Protein AF-A0A8K0CAN5-F1 (afdb_monomer_lite)

Structure (mmCIF, N/CA/C/O backbone):
data_AF-A0A8K0CAN5-F1
#
_entry.id   AF-A0A8K0CAN5-F1
#
loop_
_atom_site.group_PDB
_atom_site.id
_atom_site.type_symbol
_atom_site.label_atom_id
_atom_site.label_alt_id
_atom_site.label_comp_id
_atom_site.label_asym_id
_atom_site.label_entity_id
_atom_site.label_seq_id
_atom_site.pdbx_PDB_ins_code
_atom_site.Cartn_x
_atom_site.Cartn_y
_atom_site.Cartn_z
_atom_site.occupancy
_atom_site.B_iso_or_equiv
_atom_site.auth_seq_id
_atom_site.auth_comp_id
_atom_site.auth_asym_id
_atom_site.auth_atom_id
_atom_site.pdbx_PDB_model_num
ATOM 1 N N . MET A 1 1 ? -25.322 25.263 0.573 1.00 40.50 1 MET A N 1
ATOM 2 C CA . MET A 1 1 ? -24.710 23.941 0.839 1.00 40.50 1 MET A CA 1
ATOM 3 C C . MET A 1 1 ? -23.638 24.117 1.904 1.00 40.50 1 MET A C 1
ATOM 5 O O . MET A 1 1 ? -22.682 24.835 1.655 1.00 40.50 1 MET A O 1
ATOM 9 N N . MET A 1 2 ? -23.822 23.550 3.098 1.00 35.56 2 MET A N 1
ATOM 10 C CA . MET A 1 2 ? -22.879 23.709 4.213 1.00 35.56 2 MET A CA 1
ATOM 11 C C . MET A 1 2 ? -21.693 22.750 4.060 1.00 35.56 2 MET A C 1
ATOM 13 O O . MET A 1 2 ? -21.878 21.532 4.000 1.00 35.56 2 MET A O 1
ATOM 17 N N . ALA A 1 3 ? -20.480 23.301 3.992 1.00 48.94 3 ALA A N 1
ATOM 18 C CA . ALA A 1 3 ? -19.240 22.537 3.991 1.00 48.94 3 ALA A CA 1
ATOM 19 C C . ALA A 1 3 ? -19.044 21.870 5.362 1.00 48.94 3 ALA A C 1
ATOM 21 O O . ALA A 1 3 ? -18.924 22.539 6.388 1.00 48.94 3 ALA A O 1
ATOM 22 N N . LYS A 1 4 ? -19.011 20.534 5.386 1.00 47.81 4 LYS A N 1
ATOM 23 C CA . LYS A 1 4 ? -18.653 19.755 6.575 1.00 47.81 4 LYS A CA 1
ATOM 24 C C . LYS A 1 4 ? -17.150 19.907 6.803 1.00 47.81 4 LYS A C 1
ATOM 26 O O . LYS A 1 4 ? -16.363 19.180 6.200 1.00 47.81 4 LYS A O 1
ATOM 31 N N . PHE A 1 5 ? -16.756 20.863 7.643 1.00 45.88 5 PHE A N 1
ATOM 32 C CA . PHE A 1 5 ? -15.377 20.984 8.107 1.00 45.88 5 PHE A CA 1
ATOM 33 C C . PHE A 1 5 ? -14.967 19.684 8.788 1.00 45.88 5 PHE A C 1
ATOM 35 O O . PHE A 1 5 ? -15.511 19.274 9.815 1.00 45.88 5 PHE A O 1
ATOM 42 N N . VAL A 1 6 ? -14.037 18.989 8.147 1.00 49.72 6 VAL A N 1
ATOM 43 C CA . VAL A 1 6 ? -13.572 17.701 8.609 1.00 49.72 6 VAL A CA 1
ATOM 44 C C . VAL A 1 6 ? -12.701 17.917 9.839 1.00 49.72 6 VAL A C 1
ATOM 46 O O . VAL A 1 6 ? -11.648 18.546 9.768 1.00 49.72 6 VAL A O 1
ATOM 49 N N . LYS A 1 7 ? -13.121 17.338 10.964 1.00 49.94 7 LYS A N 1
ATOM 50 C CA . LYS A 1 7 ? -12.334 17.175 12.194 1.00 49.94 7 LYS A CA 1
ATOM 51 C C . LYS A 1 7 ? -11.204 16.147 11.948 1.00 49.94 7 LYS A C 1
ATOM 53 O O . LYS A 1 7 ? -11.202 15.044 12.487 1.00 49.94 7 LYS A O 1
ATOM 58 N N . GLN A 1 8 ? -10.316 16.445 10.993 1.00 52.91 8 GLN A N 1
ATOM 59 C CA . GLN A 1 8 ? -9.498 15.452 10.276 1.00 52.91 8 GLN A CA 1
ATOM 60 C C . GLN A 1 8 ? -8.123 15.186 10.912 1.00 52.91 8 GLN A C 1
ATOM 62 O O . GLN A 1 8 ? -7.474 14.209 10.550 1.00 52.91 8 GLN A O 1
ATOM 67 N N . ILE A 1 9 ? -7.666 16.019 11.853 1.00 51.28 9 ILE A N 1
ATOM 68 C CA . ILE A 1 9 ? -6.273 15.973 12.344 1.00 51.28 9 ILE A CA 1
ATOM 69 C C . ILE A 1 9 ? -6.123 15.123 13.621 1.00 51.28 9 ILE A C 1
ATOM 71 O O . ILE A 1 9 ? -5.070 14.526 13.845 1.00 51.28 9 ILE A O 1
ATOM 75 N N . GLU A 1 10 ? -7.174 14.990 14.434 1.00 58.72 10 GLU A N 1
ATOM 76 C CA . GLU A 1 10 ? -7.113 14.242 15.705 1.00 58.72 10 GLU A CA 1
ATOM 77 C C . GLU A 1 10 ? -7.362 12.737 15.533 1.00 58.72 10 GLU A C 1
ATOM 79 O O . GLU A 1 10 ? -6.766 11.912 16.228 1.00 58.72 10 GLU A O 1
ATOM 84 N N . THR A 1 11 ? -8.191 12.360 14.558 1.00 69.06 11 THR A N 1
ATOM 85 C CA . THR A 1 11 ? -8.599 10.966 14.330 1.00 69.06 11 THR A CA 1
ATOM 86 C C . THR A 1 11 ? -7.452 10.025 13.926 1.00 69.06 11 THR A C 1
ATOM 88 O O . THR A 1 11 ? -7.421 8.907 14.440 1.00 69.06 11 THR A O 1
ATOM 91 N N . PRO A 1 12 ? -6.456 10.410 13.096 1.00 76.38 12 PRO A N 1
ATOM 92 C CA . PRO A 1 12 ? -5.375 9.499 12.719 1.00 76.38 12 PRO A CA 1
ATOM 93 C C . PRO A 1 12 ? -4.445 9.166 13.888 1.00 76.38 12 PRO A C 1
ATOM 95 O O . PRO A 1 12 ? -4.033 8.017 14.030 1.00 76.38 12 PRO A O 1
ATOM 98 N N . LYS A 1 13 ? -4.139 10.150 14.747 1.00 81.19 13 LYS A N 1
ATOM 99 C CA . LYS A 1 13 ? -3.270 9.956 15.918 1.00 81.19 13 LYS A CA 1
ATOM 100 C C . LYS A 1 13 ? -3.902 8.997 16.924 1.00 81.19 13 LYS A C 1
ATOM 102 O O . LYS A 1 13 ? -3.221 8.102 17.410 1.00 81.19 13 LYS A O 1
ATOM 107 N N . GLN A 1 14 ? -5.208 9.131 17.164 1.00 81.56 14 GLN A N 1
ATOM 108 C CA . GLN A 1 14 ? -5.958 8.233 18.047 1.00 81.56 14 GLN A CA 1
ATOM 109 C C . GLN A 1 14 ? -6.012 6.798 17.510 1.00 81.56 14 GLN A C 1
ATOM 111 O O . GLN A 1 14 ? -5.852 5.854 18.277 1.00 81.56 14 GLN A O 1
ATOM 116 N N . ILE A 1 15 ? -6.179 6.614 16.194 1.00 82.38 15 ILE A N 1
ATOM 117 C CA . ILE A 1 15 ? -6.131 5.278 15.577 1.00 82.38 15 ILE A CA 1
ATOM 118 C C . ILE A 1 15 ? -4.754 4.639 15.782 1.00 82.38 15 ILE A C 1
ATOM 120 O O . ILE A 1 15 ? -4.677 3.464 16.134 1.00 82.38 15 ILE A O 1
ATOM 124 N N . VAL A 1 16 ? -3.675 5.399 15.567 1.00 82.69 16 VAL A N 1
ATOM 125 C CA . VAL A 1 16 ? -2.306 4.887 15.707 1.00 82.69 16 VAL A CA 1
ATOM 126 C C . VAL A 1 16 ? -1.970 4.582 17.165 1.00 82.69 16 VAL A C 1
ATOM 128 O O . VAL A 1 16 ? -1.467 3.496 17.421 1.00 82.69 16 VAL A O 1
ATOM 131 N N . SER A 1 17 ? -2.287 5.462 18.124 1.00 83.69 17 SER A N 1
ATOM 132 C CA . SER A 1 17 ? -2.007 5.182 19.545 1.00 83.69 17 SER A CA 1
ATOM 133 C C . SER A 1 17 ? -2.778 3.953 20.026 1.00 83.69 17 SER A C 1
ATOM 135 O O . SER A 1 17 ? -2.167 3.057 20.593 1.00 83.69 17 SER A O 1
ATOM 137 N N . ARG A 1 18 ? -4.064 3.803 19.673 1.00 80.62 18 ARG A N 1
ATOM 138 C CA . ARG A 1 18 ? -4.834 2.596 20.026 1.00 80.62 18 ARG A CA 1
ATOM 139 C C . ARG A 1 18 ? -4.299 1.322 19.383 1.00 80.62 18 ARG A C 1
ATOM 141 O O . ARG A 1 18 ? -4.330 0.277 20.025 1.00 80.62 18 ARG A O 1
ATOM 148 N N . TYR A 1 19 ? -3.823 1.406 18.142 1.00 81.44 19 TYR A N 1
ATOM 149 C CA . TYR A 1 19 ? -3.191 0.286 17.443 1.00 81.44 19 TYR A CA 1
ATOM 150 C C . TYR A 1 19 ? -1.848 -0.112 18.076 1.00 81.44 19 TYR A C 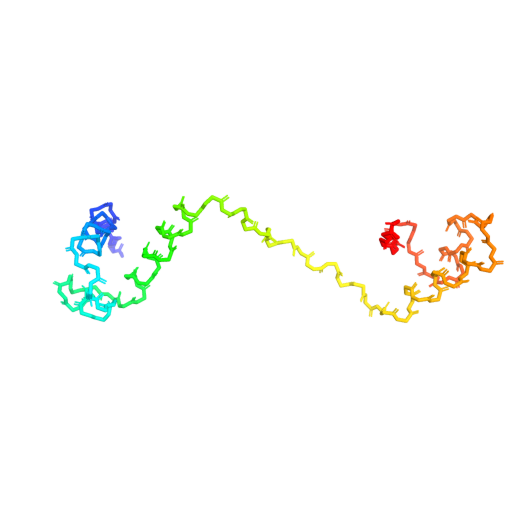1
ATOM 152 O O . TYR A 1 19 ? -1.537 -1.296 18.135 1.00 81.44 19 TYR A O 1
ATOM 160 N N . LEU A 1 20 ? -1.066 0.857 18.564 1.00 79.56 20 LEU A N 1
ATOM 161 C CA . LEU A 1 20 ? 0.214 0.603 19.235 1.00 79.56 20 LEU A CA 1
ATOM 162 C C . LEU A 1 20 ? 0.035 0.115 20.680 1.00 79.56 20 LEU A C 1
ATOM 164 O O . LEU A 1 20 ? 0.736 -0.798 21.097 1.00 79.56 20 LEU A O 1
ATOM 168 N N . GLU A 1 21 ? -0.919 0.682 21.423 1.00 82.06 21 GLU A N 1
ATOM 169 C CA . GLU A 1 21 ? -1.272 0.267 22.790 1.00 82.06 21 GLU A CA 1
ATOM 170 C C . GLU A 1 21 ? -1.860 -1.150 22.831 1.00 82.06 21 GLU A C 1
ATOM 172 O O . GLU A 1 21 ? -1.735 -1.839 23.836 1.00 82.06 21 GLU A O 1
ATOM 177 N N . ASN A 1 22 ? -2.515 -1.586 21.749 1.00 76.88 22 ASN A N 1
ATOM 178 C CA . ASN A 1 22 ? -3.234 -2.855 21.692 1.00 76.88 22 ASN A CA 1
ATOM 179 C C . ASN A 1 22 ? -2.875 -3.631 20.418 1.00 76.88 22 ASN A C 1
ATOM 181 O O . ASN A 1 22 ? -3.694 -3.778 19.508 1.00 76.88 22 ASN A O 1
ATOM 185 N N . SER A 1 23 ? -1.645 -4.147 20.379 1.00 68.44 23 SER A N 1
ATOM 186 C CA . SER A 1 23 ? -1.105 -4.958 19.274 1.00 68.44 23 SER A CA 1
ATOM 187 C C . SER A 1 23 ? -1.997 -6.154 18.884 1.00 68.44 23 SER A C 1
ATOM 189 O O . SER A 1 23 ? -2.023 -6.562 17.723 1.00 68.44 23 SER A O 1
ATOM 191 N N . GLU A 1 24 ? -2.772 -6.693 19.830 1.00 77.94 24 GLU A N 1
ATOM 192 C CA . GLU A 1 24 ? -3.635 -7.863 19.618 1.00 77.94 24 GLU A CA 1
ATOM 193 C C . GLU A 1 24 ? -5.013 -7.530 19.023 1.00 77.94 24 GLU A C 1
ATOM 195 O O . GLU A 1 24 ? -5.728 -8.422 18.560 1.00 77.94 24 GLU A O 1
ATOM 200 N N . LEU A 1 25 ? -5.415 -6.253 19.004 1.00 80.19 25 LEU A N 1
ATOM 201 C CA . LEU A 1 25 ? -6.731 -5.878 18.495 1.00 80.19 25 LEU A CA 1
ATOM 202 C C . LEU A 1 25 ? -6.762 -5.865 16.967 1.00 80.19 25 LEU A C 1
ATOM 204 O O . LEU A 1 25 ? -5.984 -5.202 16.278 1.00 80.19 25 LEU A O 1
ATOM 208 N N . SER A 1 26 ? -7.773 -6.534 16.418 1.00 83.25 26 SER A N 1
ATOM 209 C CA . SER A 1 26 ? -8.054 -6.478 14.989 1.00 83.25 26 SER A CA 1
ATOM 210 C C . SER A 1 26 ? -8.504 -5.072 14.566 1.00 83.25 26 SER A C 1
ATOM 212 O O . SER A 1 26 ? -9.171 -4.339 15.302 1.00 83.25 26 SER A O 1
ATOM 214 N N . GLN A 1 27 ? -8.247 -4.713 13.305 1.00 85.25 27 GLN A N 1
ATOM 215 C CA . GLN A 1 27 ? -8.697 -3.437 12.720 1.00 85.25 27 GLN A CA 1
ATOM 216 C C . GLN A 1 27 ? -10.218 -3.230 12.834 1.00 85.25 27 GLN A C 1
ATOM 218 O O . GLN A 1 27 ? -10.696 -2.098 12.871 1.00 85.25 27 GLN A O 1
ATOM 223 N N . VAL A 1 28 ? -10.982 -4.326 12.884 1.00 86.94 28 VAL A N 1
ATOM 224 C CA . VAL A 1 28 ? -12.440 -4.312 13.059 1.00 86.94 28 VAL A CA 1
ATOM 225 C C . VAL A 1 28 ? -12.815 -3.850 14.461 1.00 86.94 28 VAL A C 1
ATOM 227 O O . VAL A 1 28 ? -13.712 -3.024 14.608 1.00 86.94 28 VAL A O 1
ATOM 230 N N . GLN A 1 29 ? -12.125 -4.354 15.484 1.00 85.69 29 GLN A N 1
ATOM 231 C CA . GLN A 1 29 ? -12.351 -3.949 16.870 1.00 85.69 29 GLN A CA 1
ATOM 232 C C . GLN A 1 29 ? -11.963 -2.483 17.078 1.00 85.69 29 GLN A C 1
ATOM 234 O O . GLN A 1 29 ? -12.743 -1.732 17.652 1.00 85.69 29 GLN A O 1
ATOM 239 N N . ILE A 1 30 ? -10.838 -2.040 16.508 1.00 84.69 30 ILE A N 1
ATOM 240 C CA . ILE A 1 30 ? -10.409 -0.631 16.557 1.00 84.69 30 ILE A CA 1
ATOM 241 C C . ILE A 1 30 ? -11.439 0.287 15.879 1.00 84.69 30 ILE A C 1
ATOM 243 O O . ILE A 1 30 ? -11.787 1.339 16.412 1.00 84.69 30 ILE A O 1
ATOM 247 N N . ALA A 1 31 ? -11.986 -0.126 14.731 1.00 85.94 31 ALA A N 1
ATOM 248 C CA . ALA A 1 31 ? -13.041 0.616 14.042 1.00 85.94 31 ALA A CA 1
ATOM 249 C C . ALA A 1 31 ? -14.323 0.736 14.882 1.00 85.94 31 ALA A C 1
ATOM 251 O O . ALA A 1 31 ? -14.910 1.817 14.944 1.00 85.94 31 ALA A O 1
ATOM 252 N N . LYS A 1 32 ? -14.727 -0.342 15.571 1.00 86.31 32 LYS A N 1
ATOM 253 C CA . LYS A 1 32 ? -15.877 -0.331 16.491 1.00 86.31 32 LYS A CA 1
ATOM 254 C C . LYS A 1 32 ? -15.634 0.576 17.700 1.00 86.31 32 LYS A C 1
ATOM 256 O O . LYS A 1 32 ? -16.504 1.379 18.023 1.00 86.31 32 LYS A O 1
ATOM 261 N N . LEU A 1 33 ? -14.455 0.492 18.318 1.00 84.06 33 LEU A N 1
ATOM 262 C CA . LEU A 1 33 ? -14.079 1.299 19.486 1.00 84.06 33 LEU A CA 1
ATOM 263 C C . LEU A 1 33 ? -14.075 2.798 19.177 1.00 84.06 33 LEU A C 1
ATOM 265 O O . LEU A 1 33 ? -14.575 3.596 19.963 1.00 84.06 33 LEU A O 1
ATOM 269 N N . LEU A 1 34 ? -13.549 3.177 18.012 1.00 82.94 34 LEU A N 1
ATOM 270 C CA . LEU A 1 34 ? -13.447 4.577 17.601 1.00 82.94 34 LEU A CA 1
ATOM 271 C C . LEU A 1 34 ? -14.686 5.081 16.846 1.00 82.94 34 LEU A C 1
ATOM 273 O O . LEU A 1 34 ? -14.731 6.250 16.474 1.00 82.94 34 LEU A O 1
ATOM 277 N N . LYS A 1 35 ? -15.691 4.222 16.609 1.00 84.81 35 LYS A N 1
ATOM 278 C CA . LYS A 1 35 ? -16.873 4.512 15.774 1.00 84.81 35 LYS A CA 1
ATOM 279 C C . LYS A 1 35 ? -16.493 5.083 14.400 1.00 84.81 35 LYS A C 1
ATOM 281 O O . LYS A 1 35 ? -17.121 6.013 13.896 1.00 84.81 35 LYS A O 1
ATOM 286 N N . LEU A 1 36 ? -15.448 4.523 13.792 1.00 84.44 36 LEU A N 1
ATOM 287 C CA . LEU A 1 36 ? -14.929 4.954 12.495 1.00 84.44 36 LEU A CA 1
ATOM 288 C C . LEU A 1 36 ? -15.165 3.897 11.414 1.00 84.44 36 LEU A C 1
ATOM 290 O O . LEU A 1 36 ? -15.197 2.699 11.706 1.00 84.44 36 LEU A O 1
ATOM 294 N N . PRO A 1 37 ? -15.257 4.303 10.135 1.00 86.50 37 PRO A N 1
ATOM 295 C CA . PRO A 1 37 ? -15.274 3.353 9.036 1.00 86.50 37 PRO A CA 1
ATOM 296 C C . PRO A 1 37 ? -14.017 2.478 9.048 1.00 86.50 37 PRO A C 1
ATOM 298 O O . PRO A 1 37 ? -12.892 2.981 9.140 1.00 86.50 37 PRO A O 1
ATOM 301 N N . ARG A 1 38 ? -14.194 1.163 8.864 1.00 87.12 38 ARG A N 1
ATOM 302 C CA . ARG A 1 38 ? -13.082 0.201 8.760 1.00 87.12 38 ARG A CA 1
ATOM 303 C C . ARG A 1 38 ? -12.068 0.610 7.687 1.00 87.12 38 ARG A C 1
ATOM 305 O O . ARG A 1 38 ? -10.868 0.433 7.873 1.00 87.12 38 ARG A O 1
ATOM 312 N N . SER A 1 39 ? -12.544 1.176 6.578 1.00 86.38 39 SER A N 1
ATOM 313 C CA . SER A 1 39 ? -11.703 1.674 5.486 1.00 86.38 39 SER A CA 1
ATOM 314 C C . SER A 1 39 ? -10.762 2.797 5.934 1.00 86.38 39 SER A C 1
ATOM 316 O O . SER A 1 39 ? -9.602 2.810 5.528 1.00 86.38 39 SER A O 1
ATOM 318 N N . THR A 1 40 ? -11.222 3.704 6.800 1.00 86.31 40 THR A N 1
ATOM 319 C CA . THR A 1 40 ? -10.408 4.788 7.369 1.00 86.31 40 THR A CA 1
ATOM 320 C C . THR A 1 40 ? -9.318 4.230 8.275 1.00 86.31 40 THR A C 1
ATOM 322 O O . THR A 1 40 ? -8.147 4.553 8.092 1.00 86.31 40 THR A O 1
ATOM 325 N N . VAL A 1 41 ? -9.684 3.331 9.193 1.00 85.38 41 VAL A N 1
ATOM 326 C CA . VAL A 1 41 ? -8.733 2.672 10.104 1.00 85.38 41 VAL A CA 1
ATOM 327 C C . VAL A 1 41 ? -7.677 1.889 9.320 1.00 85.38 41 VAL A C 1
ATOM 329 O O . VAL A 1 41 ? -6.481 2.057 9.552 1.00 85.38 41 VAL A O 1
ATOM 332 N N . GLY A 1 42 ? -8.100 1.105 8.325 1.00 87.25 42 GLY A N 1
ATOM 333 C CA . GLY A 1 42 ? -7.195 0.338 7.469 1.00 87.25 42 GLY A CA 1
ATOM 334 C C . GLY A 1 42 ? -6.223 1.218 6.680 1.00 87.25 42 GLY A C 1
ATOM 335 O O . GLY A 1 42 ? -5.037 0.901 6.612 1.00 87.25 42 GLY A O 1
ATOM 336 N N . LYS A 1 43 ? -6.688 2.350 6.127 1.00 86.81 43 LYS A N 1
ATOM 337 C CA . LYS A 1 43 ? -5.819 3.319 5.436 1.00 86.81 43 LYS A CA 1
ATOM 338 C C . LYS A 1 43 ? -4.773 3.912 6.377 1.00 86.81 43 LYS A C 1
ATOM 340 O O . LYS A 1 43 ? -3.601 3.921 6.024 1.00 86.81 43 LYS A O 1
ATOM 345 N N . VAL A 1 44 ? -5.176 4.358 7.568 1.00 86.81 44 VAL A N 1
ATOM 346 C CA . VAL A 1 44 ? -4.259 4.974 8.541 1.00 86.81 44 VAL A CA 1
ATOM 347 C C . VAL A 1 44 ? -3.201 3.976 9.014 1.00 86.81 44 VAL A C 1
ATOM 349 O O . VAL A 1 44 ? -2.016 4.298 8.980 1.00 86.81 44 VAL A O 1
ATOM 352 N N . ILE A 1 45 ? -3.597 2.749 9.369 1.00 85.62 45 ILE A N 1
ATOM 353 C CA . ILE A 1 45 ? -2.654 1.696 9.783 1.00 85.62 45 ILE A CA 1
ATOM 354 C C . ILE A 1 45 ? -1.706 1.340 8.635 1.00 85.62 45 ILE A C 1
ATOM 356 O O . ILE A 1 45 ? -0.499 1.237 8.845 1.00 85.62 45 ILE A O 1
ATOM 360 N N . LYS A 1 46 ? -2.225 1.190 7.410 1.00 86.19 46 LYS A N 1
ATOM 361 C CA . LYS A 1 46 ? -1.405 0.922 6.224 1.00 86.19 46 LYS A CA 1
ATOM 362 C C . LYS A 1 46 ? -0.376 2.029 6.004 1.00 86.19 46 LYS A C 1
ATOM 364 O O . LYS A 1 46 ? 0.806 1.733 5.904 1.00 86.19 46 LYS A O 1
ATOM 369 N N . THR A 1 47 ? -0.793 3.294 5.987 1.00 84.38 47 THR A N 1
ATOM 370 C CA . THR A 1 47 ? 0.122 4.433 5.828 1.00 84.38 47 THR A CA 1
ATOM 371 C C . THR A 1 47 ? 1.137 4.520 6.968 1.00 84.38 47 THR A C 1
ATOM 373 O O . THR A 1 47 ? 2.290 4.850 6.718 1.00 84.38 47 THR A O 1
ATOM 376 N N . CYS A 1 48 ? 0.749 4.198 8.203 1.00 83.38 48 CYS A N 1
ATOM 377 C CA . CYS A 1 48 ? 1.667 4.148 9.340 1.00 83.38 48 CYS A CA 1
ATOM 378 C C . CYS A 1 48 ? 2.751 3.075 9.145 1.00 83.38 48 CYS A C 1
ATOM 380 O O . CYS A 1 48 ? 3.934 3.396 9.221 1.00 83.38 48 CYS A O 1
ATOM 382 N N . LYS A 1 49 ? 2.370 1.841 8.784 1.00 82.50 49 LYS A N 1
ATOM 383 C CA . LYS A 1 49 ? 3.320 0.757 8.474 1.00 82.50 49 LYS A CA 1
ATOM 384 C C . LYS A 1 49 ? 4.241 1.106 7.309 1.00 82.50 49 LYS A C 1
ATOM 386 O O . LYS A 1 49 ? 5.435 0.859 7.371 1.00 82.50 49 LYS A O 1
ATOM 391 N N . GLU A 1 50 ? 3.693 1.708 6.260 1.00 81.62 50 GLU A N 1
ATOM 392 C CA . GLU A 1 50 ? 4.465 2.119 5.086 1.00 81.62 50 GLU A CA 1
ATOM 393 C C . GLU A 1 50 ? 5.461 3.241 5.388 1.00 81.62 50 GLU A C 1
ATOM 395 O O . GLU A 1 50 ? 6.516 3.276 4.772 1.00 81.62 50 GLU A O 1
ATOM 400 N N . ARG A 1 51 ? 5.138 4.150 6.316 1.00 77.19 51 ARG A N 1
ATOM 401 C CA . ARG A 1 51 ? 6.048 5.220 6.755 1.00 77.19 51 ARG A CA 1
ATOM 402 C C . ARG A 1 51 ? 7.124 4.731 7.722 1.00 77.19 51 ARG A C 1
ATOM 404 O O . ARG A 1 51 ? 8.197 5.316 7.752 1.00 77.19 51 ARG A O 1
ATOM 411 N N . LEU A 1 52 ? 6.820 3.710 8.524 1.00 74.12 52 LEU A N 1
ATOM 412 C CA . LEU A 1 52 ? 7.784 3.072 9.425 1.00 74.12 52 LEU A CA 1
ATOM 413 C C . LEU A 1 52 ? 8.691 2.073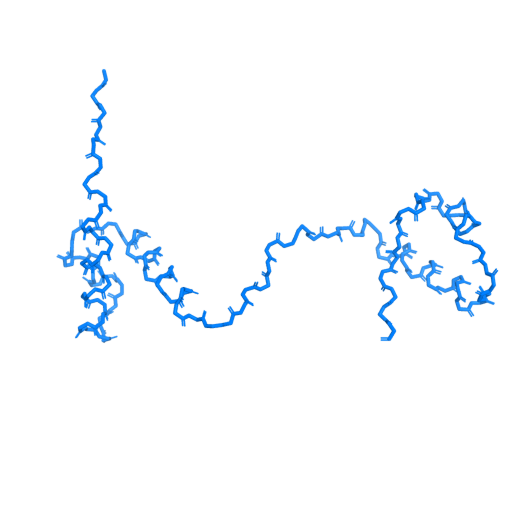 8.697 1.00 74.12 52 LEU A C 1
ATOM 415 O O . LEU A 1 52 ? 9.773 1.769 9.188 1.00 74.12 52 LEU A O 1
ATOM 419 N N . SER A 1 53 ? 8.268 1.567 7.538 1.00 69.56 53 SER A N 1
ATOM 420 C CA . SER A 1 53 ? 9.117 0.724 6.706 1.00 69.56 53 SER A CA 1
ATOM 421 C C . SER A 1 53 ? 10.198 1.565 6.026 1.00 69.56 53 SER A C 1
ATOM 423 O O . SER A 1 53 ? 9.905 2.519 5.306 1.00 69.56 53 SER A O 1
ATOM 425 N N . THR A 1 54 ? 11.458 1.192 6.238 1.00 63.34 54 THR A N 1
ATOM 426 C CA . THR A 1 54 ? 12.621 1.747 5.531 1.00 63.34 54 THR A CA 1
ATOM 427 C C . THR A 1 54 ? 12.783 1.161 4.128 1.00 63.34 54 THR A C 1
ATOM 429 O O . THR A 1 54 ? 13.608 1.642 3.347 1.00 63.34 54 THR A O 1
ATOM 432 N N . GLU A 1 55 ? 11.986 0.147 3.773 1.00 65.50 55 GLU A N 1
ATOM 433 C CA . GLU A 1 55 ? 11.984 -0.413 2.430 1.00 65.50 55 GLU A CA 1
ATOM 434 C C . GLU A 1 55 ? 11.435 0.615 1.442 1.00 65.50 55 GLU A C 1
ATOM 436 O O . GLU A 1 55 ? 10.265 1.012 1.473 1.00 65.50 55 GLU A O 1
ATOM 441 N N . ARG A 1 56 ? 12.294 1.039 0.511 1.00 57.09 56 ARG A N 1
ATOM 442 C CA . ARG A 1 56 ? 11.863 1.842 -0.629 1.00 57.09 56 ARG A CA 1
ATOM 443 C C . ARG A 1 56 ? 10.830 1.041 -1.408 1.00 57.09 56 ARG A C 1
ATOM 445 O O . ARG A 1 56 ? 11.166 0.059 -2.066 1.00 57.09 56 ARG A O 1
ATOM 452 N N . LYS A 1 57 ? 9.579 1.500 -1.392 1.00 60.81 57 LYS A N 1
ATOM 453 C CA . LYS A 1 57 ? 8.587 1.030 -2.356 1.00 60.81 57 LYS A CA 1
ATOM 454 C C . LYS A 1 57 ? 9.148 1.248 -3.751 1.00 60.81 57 LYS A C 1
ATOM 456 O O . LYS A 1 57 ? 9.467 2.380 -4.121 1.00 60.81 57 LYS A O 1
ATOM 461 N N . SER A 1 58 ? 9.235 0.173 -4.525 1.00 58.78 58 SER A N 1
ATOM 462 C CA . SER A 1 58 ? 9.357 0.259 -5.972 1.00 58.78 58 SER A CA 1
ATOM 463 C C . SER A 1 58 ? 8.245 1.191 -6.441 1.00 58.78 58 SER A C 1
ATOM 465 O O . SER A 1 58 ? 7.059 0.923 -6.240 1.00 58.78 58 SER A O 1
ATOM 467 N N . GLY A 1 59 ? 8.639 2.372 -6.926 1.00 58.25 59 GLY A N 1
ATOM 468 C CA . GLY A 1 59 ? 7.692 3.406 -7.311 1.00 58.25 59 GLY A CA 1
ATOM 469 C C . GLY A 1 59 ? 6.661 2.835 -8.277 1.00 58.25 59 GLY A C 1
ATOM 470 O O . GLY A 1 59 ? 6.927 1.865 -8.990 1.00 58.25 59 GLY A O 1
ATOM 471 N N . SER A 1 60 ? 5.483 3.458 -8.324 1.00 57.69 60 SER A N 1
ATOM 472 C CA . SER A 1 60 ? 4.504 3.229 -9.388 1.00 57.69 60 SER A CA 1
ATOM 473 C C . SER A 1 60 ? 5.066 3.762 -10.713 1.00 57.69 60 SER A C 1
ATOM 475 O O . SER A 1 60 ? 4.560 4.725 -11.285 1.00 57.69 60 SER A O 1
ATOM 477 N N . GLY A 1 61 ? 6.160 3.169 -11.186 1.00 63.91 61 GLY A N 1
ATOM 478 C CA . GLY A 1 61 ? 6.679 3.381 -12.516 1.00 63.91 61 GLY A CA 1
ATOM 479 C C . GLY A 1 61 ? 5.606 2.924 -13.485 1.00 63.91 61 GLY A C 1
ATOM 480 O O . GLY A 1 61 ? 5.083 1.810 -13.382 1.00 63.91 61 GLY A O 1
ATOM 481 N N . ARG A 1 62 ? 5.243 3.804 -14.417 1.00 56.09 62 ARG A N 1
ATOM 482 C CA . ARG A 1 62 ? 4.426 3.441 -15.569 1.00 56.09 62 ARG A CA 1
ATOM 483 C C . ARG A 1 62 ? 5.091 2.224 -16.202 1.00 56.09 62 ARG A C 1
ATOM 485 O O . ARG A 1 62 ? 6.204 2.349 -16.705 1.00 56.09 62 ARG A O 1
ATOM 492 N N . LYS A 1 63 ? 4.444 1.053 -16.149 1.00 56.78 63 LYS A N 1
ATOM 493 C CA . LYS A 1 63 ? 4.935 -0.122 -16.874 1.00 56.78 63 LYS A CA 1
ATOM 494 C C . LYS A 1 63 ? 5.072 0.309 -18.329 1.00 56.78 63 LYS A C 1
ATOM 496 O O . LYS A 1 63 ? 4.064 0.606 -18.974 1.00 56.78 63 LYS A O 1
ATOM 501 N N . THR A 1 64 ? 6.303 0.411 -18.819 1.00 55.31 64 THR A N 1
ATOM 502 C CA . THR A 1 64 ? 6.596 0.581 -20.237 1.00 55.31 64 THR A CA 1
ATOM 503 C C . THR A 1 64 ? 6.062 -0.676 -20.896 1.00 55.31 64 THR A C 1
ATOM 505 O O . THR A 1 64 ? 6.706 -1.721 -20.894 1.00 55.31 64 THR A O 1
ATOM 508 N N . LYS A 1 65 ? 4.810 -0.618 -21.360 1.00 53.44 65 LYS A N 1
ATOM 509 C CA . LYS A 1 65 ? 4.241 -1.663 -22.197 1.00 53.44 65 LYS A CA 1
ATOM 510 C C . LYS A 1 65 ? 5.090 -1.665 -23.461 1.00 53.44 65 LYS A C 1
ATOM 512 O O . LYS A 1 65 ? 4.863 -0.853 -24.351 1.00 53.44 65 LYS A O 1
ATOM 517 N N . PHE A 1 66 ? 6.089 -2.541 -23.519 1.00 54.28 66 PHE A N 1
ATOM 518 C CA . PHE A 1 66 ? 6.548 -3.051 -24.799 1.00 54.28 66 PHE A CA 1
ATOM 519 C C . PHE A 1 66 ? 5.302 -3.672 -25.420 1.00 54.28 66 PHE A C 1
ATOM 521 O O . PHE A 1 66 ? 4.823 -4.697 -24.944 1.00 54.28 66 PHE A O 1
ATOM 528 N N . GLN A 1 67 ? 4.704 -2.963 -26.377 1.00 57.78 67 GLN A N 1
ATOM 529 C CA . GLN A 1 67 ? 3.455 -3.390 -27.005 1.00 57.78 67 GLN A CA 1
ATOM 530 C C . GLN A 1 67 ? 3.633 -4.715 -27.764 1.00 57.78 67 GLN A C 1
ATOM 532 O O . GLN A 1 67 ? 2.645 -5.387 -28.012 1.00 57.78 67 GLN A O 1
ATOM 537 N N . ASP A 1 68 ? 4.879 -5.144 -28.002 1.00 64.06 68 ASP A N 1
ATOM 538 C CA . ASP A 1 68 ? 5.208 -6.455 -28.546 1.00 64.06 68 ASP A CA 1
ATOM 539 C C . ASP A 1 68 ? 6.473 -7.041 -27.901 1.00 64.06 68 ASP A C 1
ATOM 541 O O . ASP A 1 68 ? 7.596 -6.578 -28.129 1.00 64.06 68 ASP A O 1
ATOM 545 N N . THR A 1 69 ? 6.318 -8.111 -27.121 1.00 66.19 69 THR A N 1
ATOM 546 C CA . THR A 1 69 ? 7.443 -8.930 -26.633 1.00 66.19 69 THR A CA 1
ATOM 547 C C . THR A 1 69 ? 8.227 -9.551 -27.794 1.00 66.19 69 THR A C 1
ATOM 549 O O . THR A 1 69 ? 9.454 -9.642 -27.735 1.00 66.19 69 THR A O 1
ATOM 552 N N . ASN A 1 70 ? 7.546 -9.889 -28.894 1.00 76.19 70 ASN A N 1
ATOM 553 C CA . ASN A 1 70 ? 8.153 -10.442 -30.108 1.00 76.19 70 ASN A CA 1
ATOM 554 C C . ASN A 1 70 ? 9.097 -9.457 -30.805 1.00 76.19 70 ASN A C 1
ATOM 556 O O . ASN A 1 70 ? 10.166 -9.836 -31.287 1.00 76.19 70 ASN A O 1
ATOM 560 N N . LEU A 1 71 ? 8.734 -8.177 -30.825 1.00 75.56 71 LEU A N 1
ATOM 561 C CA . LEU A 1 71 ? 9.548 -7.120 -31.411 1.00 75.56 71 LEU A CA 1
ATOM 562 C C . LEU A 1 71 ? 10.871 -6.956 -30.650 1.00 75.56 71 LEU A C 1
ATOM 564 O O . LEU A 1 71 ? 11.937 -6.908 -31.265 1.00 75.56 71 LEU A O 1
ATOM 568 N N . ALA A 1 72 ? 10.826 -6.971 -29.315 1.00 76.31 72 ALA A N 1
ATOM 569 C CA . ALA A 1 72 ? 12.027 -6.904 -28.483 1.00 76.31 72 ALA A CA 1
ATOM 570 C C . ALA A 1 72 ? 12.976 -8.093 -28.727 1.00 76.31 72 ALA A C 1
ATOM 572 O O . ALA A 1 72 ? 14.192 -7.905 -28.809 1.00 76.31 72 ALA A O 1
ATOM 573 N N . VAL A 1 73 ? 12.437 -9.308 -28.892 1.00 81.38 73 VAL A N 1
ATOM 574 C CA . VAL A 1 73 ? 13.230 -10.510 -29.206 1.00 81.38 73 VAL A CA 1
ATOM 575 C C . VAL A 1 73 ? 13.888 -10.393 -30.583 1.00 81.38 73 VAL A C 1
ATOM 577 O O . VAL A 1 73 ? 15.084 -10.655 -30.711 1.00 81.38 73 VAL A O 1
ATOM 580 N N . ARG A 1 74 ? 13.155 -9.927 -31.601 1.00 80.38 74 ARG A N 1
ATOM 581 C CA . ARG A 1 74 ? 13.684 -9.735 -32.965 1.00 80.38 74 ARG A CA 1
ATOM 582 C C . ARG A 1 74 ? 14.774 -8.661 -33.030 1.00 80.38 74 ARG A C 1
ATOM 584 O O . ARG A 1 74 ? 15.777 -8.845 -33.729 1.00 80.38 74 ARG A O 1
ATOM 591 N N . ILE A 1 75 ? 14.617 -7.574 -32.272 1.00 79.25 75 ILE A N 1
ATOM 592 C CA . ILE A 1 75 ? 15.635 -6.524 -32.133 1.00 79.25 75 ILE A CA 1
ATOM 593 C C . ILE A 1 75 ? 16.895 -7.099 -31.470 1.00 79.25 75 ILE A C 1
ATOM 595 O O . ILE A 1 75 ? 17.984 -6.987 -32.034 1.00 79.25 75 ILE A O 1
ATOM 599 N N . ARG A 1 76 ? 16.762 -7.806 -30.336 1.00 81.19 76 ARG A N 1
ATOM 600 C CA . ARG A 1 76 ? 17.900 -8.464 -29.661 1.00 81.19 76 ARG A CA 1
ATOM 601 C C . ARG A 1 76 ? 18.611 -9.471 -30.567 1.00 81.19 76 ARG A C 1
ATOM 603 O O . ARG A 1 76 ? 19.837 -9.509 -30.598 1.00 81.19 76 ARG A O 1
ATOM 610 N N . GLN A 1 77 ? 17.864 -10.269 -31.329 1.00 83.44 77 GLN A N 1
ATOM 611 C CA . GLN A 1 77 ? 18.444 -11.249 -32.247 1.00 83.44 77 GLN A CA 1
ATOM 612 C C . GLN A 1 77 ? 19.194 -10.584 -33.411 1.00 83.44 77 GLN A C 1
ATOM 614 O O . GLN A 1 77 ? 20.191 -11.127 -33.880 1.00 83.44 77 GLN A O 1
ATOM 619 N N . SER A 1 78 ? 18.764 -9.396 -33.845 1.00 81.94 78 SER A N 1
ATOM 620 C CA . SER A 1 78 ? 19.465 -8.625 -34.878 1.00 81.94 78 SER A CA 1
ATOM 621 C C . SER A 1 78 ? 20.824 -8.125 -34.386 1.00 81.94 78 SER A C 1
ATOM 623 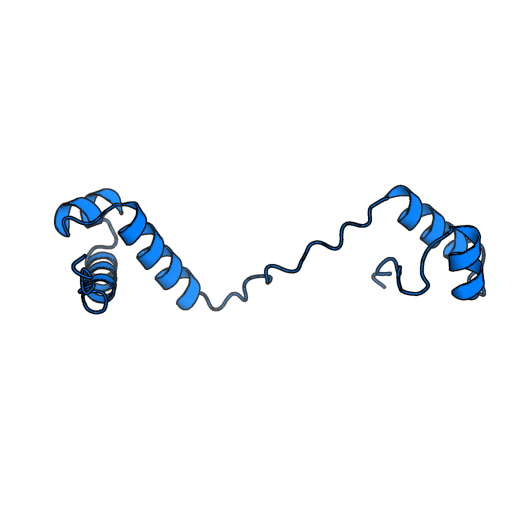O O . SER A 1 78 ? 21.811 -8.314 -35.090 1.00 81.94 78 SER A O 1
ATOM 625 N N . TYR A 1 79 ? 20.893 -7.596 -33.158 1.00 81.50 79 TYR A N 1
ATOM 626 C CA . TYR A 1 79 ? 22.162 -7.207 -32.528 1.00 81.50 79 TYR A CA 1
ATOM 627 C C . TYR A 1 79 ? 23.085 -8.401 -32.260 1.00 81.50 79 TYR A C 1
ATOM 629 O O . TYR A 1 79 ? 24.291 -8.286 -32.440 1.00 81.50 79 TYR A O 1
ATOM 637 N N . ARG A 1 80 ? 22.537 -9.571 -31.892 1.00 80.38 80 ARG A N 1
ATOM 638 C CA . ARG A 1 80 ? 23.341 -10.800 -31.747 1.00 80.38 80 ARG A CA 1
ATOM 639 C C . ARG A 1 80 ? 23.956 -11.270 -33.064 1.00 80.38 80 ARG A C 1
ATOM 641 O O . ARG A 1 80 ? 25.066 -11.778 -33.058 1.00 80.38 80 ARG A O 1
ATOM 648 N N . ARG A 1 81 ? 23.223 -11.150 -34.175 1.00 81.62 81 ARG A N 1
ATOM 649 C CA . ARG A 1 81 ? 23.701 -11.581 -35.499 1.00 81.62 81 ARG A CA 1
ATOM 650 C C . ARG A 1 81 ? 24.683 -10.590 -36.117 1.00 81.62 81 ARG A C 1
ATOM 652 O O . ARG A 1 81 ? 25.538 -11.010 -36.878 1.00 81.62 81 ARG A O 1
ATOM 659 N N . ASN A 1 82 ? 24.547 -9.302 -35.807 1.00 79.69 82 ASN A N 1
ATOM 660 C CA . ASN A 1 82 ? 25.421 -8.244 -36.299 1.00 79.69 82 ASN A CA 1
ATOM 661 C C . ASN A 1 82 ? 25.585 -7.170 -35.211 1.00 79.69 82 ASN A C 1
ATOM 663 O O . ASN A 1 82 ? 24.734 -6.287 -35.068 1.00 79.69 82 ASN A O 1
ATOM 667 N N . SER A 1 83 ? 26.689 -7.227 -34.464 1.00 73.44 83 SER A N 1
ATOM 668 C CA . SER A 1 83 ? 26.990 -6.286 -33.373 1.00 73.44 83 SER A CA 1
ATOM 669 C C . SER A 1 83 ? 27.210 -4.847 -33.849 1.00 73.44 83 SER A C 1
ATOM 671 O O . SER A 1 83 ? 27.037 -3.915 -33.072 1.00 73.44 83 SER A O 1
ATOM 673 N N . ASN A 1 84 ? 27.546 -4.659 -35.129 1.00 80.12 84 ASN A N 1
ATOM 674 C CA . ASN A 1 84 ? 27.889 -3.357 -35.712 1.00 80.12 84 ASN A CA 1
ATOM 675 C C . ASN A 1 84 ? 26.683 -2.639 -36.351 1.00 80.12 84 ASN A C 1
ATOM 677 O O . ASN A 1 84 ? 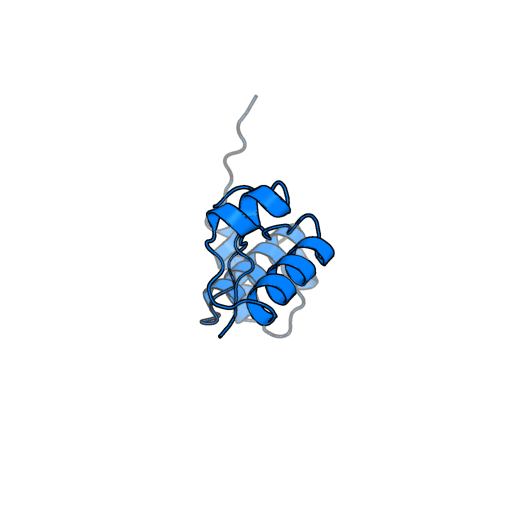26.854 -1.673 -37.093 1.00 80.12 84 ASN A O 1
ATOM 681 N N . LEU A 1 85 ? 25.455 -3.118 -36.121 1.00 77.19 85 LEU A N 1
ATOM 682 C CA . LEU A 1 85 ? 24.262 -2.475 -36.670 1.00 77.19 85 LEU A CA 1
ATOM 683 C C . LEU A 1 85 ? 23.983 -1.138 -35.982 1.00 77.19 85 LEU A C 1
ATOM 685 O O . LEU A 1 85 ? 23.806 -1.065 -34.767 1.00 77.19 85 LEU A O 1
ATOM 689 N N . SER A 1 86 ? 23.854 -0.091 -36.795 1.00 77.50 86 SER A N 1
ATOM 690 C CA . SER A 1 86 ? 23.407 1.222 -36.336 1.00 77.50 86 SER A CA 1
ATOM 691 C C . SER A 1 86 ? 21.964 1.171 -35.825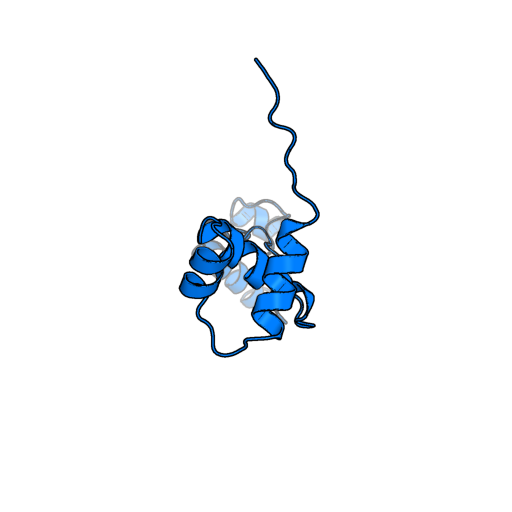 1.00 77.50 86 SER A C 1
ATOM 693 O O . SER A 1 86 ? 21.093 0.536 -36.430 1.00 77.50 86 SER A O 1
ATOM 695 N N . GLU A 1 87 ? 21.693 1.904 -34.741 1.00 73.12 87 GLU A N 1
ATOM 696 C CA . GLU A 1 87 ? 20.355 2.048 -34.152 1.00 73.12 87 GLU A CA 1
ATOM 697 C C . GLU A 1 87 ? 19.320 2.527 -35.188 1.00 73.12 87 GLU A C 1
ATOM 699 O O . GLU A 1 87 ? 18.188 2.047 -35.201 1.00 73.12 87 GLU A O 1
ATOM 704 N N . CYS A 1 88 ? 19.719 3.412 -36.111 1.00 70.62 88 CYS A N 1
ATOM 705 C CA . CYS A 1 88 ? 18.861 3.902 -37.194 1.00 70.62 88 CYS A CA 1
ATOM 706 C C . CYS A 1 88 ? 18.410 2.776 -38.134 1.00 70.62 88 CYS A C 1
ATOM 708 O O . CYS A 1 88 ? 17.246 2.718 -38.526 1.00 70.62 88 CYS A O 1
ATOM 710 N N . THR A 1 89 ? 19.317 1.862 -38.477 1.00 78.25 89 THR A N 1
ATOM 711 C CA . THR A 1 89 ? 19.035 0.748 -39.390 1.00 78.25 89 THR A CA 1
ATOM 712 C C . THR A 1 89 ? 18.067 -0.246 -38.758 1.00 78.25 89 THR A C 1
ATOM 714 O O . THR A 1 89 ? 17.149 -0.729 -39.418 1.00 78.25 89 THR A O 1
ATOM 717 N N . VAL A 1 90 ? 18.236 -0.527 -37.464 1.00 78.75 90 VAL A N 1
ATOM 718 C CA . VAL A 1 90 ? 17.339 -1.412 -36.711 1.00 78.75 90 VAL A CA 1
ATOM 719 C C . VAL A 1 90 ? 15.957 -0.774 -36.566 1.00 78.75 90 VAL A C 1
ATOM 721 O O . VAL A 1 90 ? 14.954 -1.429 -36.841 1.00 78.75 90 VAL A O 1
ATOM 724 N N . ALA A 1 91 ? 15.899 0.514 -36.223 1.00 75.12 91 ALA A N 1
ATOM 725 C CA . ALA A 1 91 ? 14.651 1.261 -36.107 1.00 75.12 91 ALA A CA 1
ATOM 726 C C . ALA A 1 91 ? 13.846 1.263 -37.420 1.00 75.12 91 ALA A C 1
ATOM 728 O O . ALA A 1 91 ? 12.664 0.919 -37.417 1.00 75.12 91 ALA A O 1
ATOM 729 N N . ASN A 1 92 ? 14.508 1.541 -38.549 1.00 80.56 92 ASN A N 1
ATOM 730 C CA . ASN A 1 92 ? 13.885 1.519 -39.876 1.00 80.56 92 ASN A CA 1
ATOM 731 C C . ASN A 1 92 ? 13.409 0.114 -40.272 1.00 80.56 92 ASN A C 1
ATOM 733 O O . ASN A 1 92 ? 12.321 -0.038 -40.819 1.00 80.56 92 ASN A O 1
ATOM 737 N N . LYS A 1 93 ? 14.190 -0.928 -39.959 1.00 80.19 93 LYS A N 1
ATOM 738 C CA . LYS A 1 93 ? 13.851 -2.323 -40.284 1.00 80.19 93 LYS A CA 1
ATOM 739 C C . LYS A 1 93 ? 12.599 -2.821 -39.561 1.00 80.19 93 LYS A C 1
ATOM 741 O O . LYS A 1 93 ? 11.891 -3.678 -40.085 1.00 80.19 93 LYS A O 1
ATOM 746 N N . PHE A 1 94 ? 12.356 -2.329 -38.350 1.00 76.94 94 PHE A N 1
ATOM 747 C CA . PHE A 1 94 ? 11.244 -2.777 -37.515 1.00 76.94 94 PHE A CA 1
ATOM 748 C C . PHE A 1 94 ? 10.111 -1.751 -37.384 1.00 76.94 94 PHE A C 1
ATOM 750 O O . PHE A 1 94 ? 9.156 -2.009 -36.656 1.00 76.94 94 PHE A O 1
ATOM 757 N N . GLY A 1 95 ? 10.192 -0.613 -38.084 1.00 74.06 95 GLY A N 1
ATOM 758 C CA . GLY A 1 95 ? 9.174 0.439 -38.022 1.00 74.06 95 GLY A CA 1
ATOM 759 C C . GLY A 1 95 ? 9.038 1.065 -36.631 1.00 74.06 95 GLY A C 1
ATOM 760 O O . GLY A 1 95 ? 7.951 1.483 -36.243 1.00 74.06 95 GLY A O 1
ATOM 761 N N . THR A 1 96 ? 10.120 1.091 -35.849 1.00 71.00 96 THR A N 1
ATOM 762 C CA . THR A 1 96 ? 10.119 1.596 -34.469 1.00 71.00 96 THR A CA 1
ATOM 763 C C . THR A 1 96 ? 10.786 2.959 -34.370 1.00 71.00 96 THR A C 1
ATOM 765 O O . THR A 1 96 ? 11.709 3.260 -35.121 1.00 71.00 96 THR A O 1
ATOM 768 N N . SER A 1 97 ? 10.396 3.768 -33.384 1.00 67.25 97 SER A N 1
ATOM 769 C CA . SER A 1 97 ? 11.128 4.999 -33.067 1.00 67.25 97 SER A CA 1
ATOM 770 C C . SER A 1 97 ? 12.522 4.681 -32.509 1.00 67.25 97 SER A C 1
ATOM 772 O O . SER A 1 97 ? 12.699 3.690 -31.801 1.00 67.25 97 SER A O 1
ATOM 774 N N . LYS A 1 98 ? 13.510 5.558 -32.752 1.00 61.78 98 LYS A N 1
ATOM 775 C CA . LYS A 1 98 ? 14.869 5.459 -32.170 1.00 61.78 98 LYS A CA 1
ATOM 776 C C . LYS A 1 98 ? 14.858 5.388 -30.634 1.00 61.78 98 LYS A C 1
ATOM 778 O O . LYS A 1 98 ? 15.785 4.868 -30.024 1.00 61.78 98 LYS A O 1
ATOM 783 N N . ALA A 1 99 ? 13.799 5.901 -30.007 1.00 58.78 99 ALA A N 1
ATOM 784 C CA . ALA A 1 99 ? 13.602 5.864 -28.560 1.00 58.78 99 ALA A CA 1
ATOM 785 C C . ALA A 1 99 ? 13.184 4.477 -28.024 1.00 58.78 99 ALA A C 1
ATOM 787 O O . ALA A 1 99 ? 13.192 4.255 -26.813 1.00 58.78 99 ALA A O 1
ATOM 788 N N . THR A 1 100 ? 12.811 3.532 -28.893 1.00 61.38 100 THR A N 1
ATOM 789 C CA . THR A 1 100 ? 12.360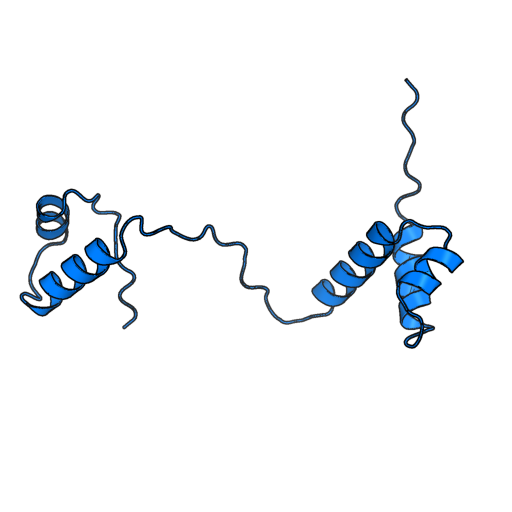 2.190 -28.506 1.00 61.38 100 THR A CA 1
ATOM 790 C C . THR A 1 100 ? 13.560 1.270 -28.279 1.00 61.38 100 THR A C 1
ATOM 792 O O . THR A 1 100 ? 13.888 0.422 -29.105 1.00 61.38 100 THR A O 1
ATOM 795 N N . LYS A 1 101 ? 14.235 1.431 -27.138 1.00 58.09 101 LYS A N 1
ATOM 796 C CA . LYS A 1 101 ? 15.333 0.542 -26.736 1.00 58.09 101 LYS A CA 1
ATOM 797 C C . LYS A 1 101 ? 14.776 -0.628 -25.922 1.00 58.09 101 LYS A C 1
ATOM 799 O O . LYS A 1 101 ? 14.135 -0.381 -24.897 1.00 58.09 101 LYS A O 1
ATOM 804 N N . PRO A 1 102 ? 14.995 -1.903 -26.303 1.00 56.12 102 PRO A N 1
ATOM 805 C CA . PRO A 1 102 ? 14.898 -2.962 -25.313 1.00 56.12 102 PRO A CA 1
ATOM 806 C C . PRO A 1 102 ? 15.992 -2.673 -24.291 1.00 56.12 102 PRO A C 1
ATOM 808 O O . PRO A 1 102 ? 17.150 -2.522 -24.672 1.00 56.12 102 PRO A O 1
ATOM 811 N N . SER A 1 103 ? 15.643 -2.558 -23.012 1.00 52.00 103 SER A N 1
ATOM 812 C CA . SER A 1 103 ? 16.639 -2.539 -21.945 1.00 52.00 103 SER A CA 1
ATOM 813 C C . SER A 1 103 ? 17.482 -3.807 -22.087 1.00 52.00 103 SER A C 1
ATOM 815 O O . SER A 1 103 ? 17.023 -4.923 -21.821 1.00 52.00 103 SER A O 1
ATOM 817 N N . VAL A 1 104 ? 18.685 -3.647 -22.636 1.00 47.62 104 VAL A N 1
ATOM 818 C CA . VAL A 1 104 ? 19.718 -4.671 -22.616 1.00 47.62 104 VAL A CA 1
ATOM 819 C C . VAL A 1 104 ? 20.266 -4.590 -21.206 1.00 47.62 104 VAL A C 1
ATOM 821 O O . VAL A 1 104 ? 21.051 -3.706 -20.885 1.00 47.62 104 VAL A O 1
ATOM 824 N N . VAL A 1 105 ? 19.730 -5.438 -20.333 1.00 40.22 105 VAL A N 1
ATOM 825 C CA . VAL A 1 105 ? 20.403 -5.755 -19.078 1.00 40.22 105 VAL A CA 1
ATOM 826 C C . VAL A 1 105 ? 21.705 -6.432 -19.501 1.00 40.22 105 VAL A C 1
ATOM 828 O O . VAL A 1 105 ? 21.647 -7.475 -20.159 1.00 40.22 105 VAL A O 1
ATOM 831 N N . GLN A 1 106 ? 22.827 -5.746 -19.267 1.00 34.53 106 GLN A N 1
ATOM 832 C CA . GLN A 1 106 ? 24.165 -6.333 -19.326 1.00 34.53 106 GLN A CA 1
ATOM 833 C C . GLN A 1 106 ? 24.321 -7.359 -18.209 1.00 34.53 106 GLN A C 1
ATOM 835 O O . GLN A 1 106 ? 23.773 -7.104 -17.111 1.00 34.53 106 GLN A O 1
#

Organism: Ignelater luminosus (NCBI:txid2038154)

Foldseek 3Di:
DDDPPDPPPPVLVQLVVVCVVCVPDDLVVSCVVSVHPSVVSVVSVVVVVVVPDPDPPPDPPDPPPPVDPVLLVVLVVVCVVPVPDDLVNSCVVSVHDSPPDDPPPD

Sequence (106 aa):
MMAKFVKQIETPKQIVSRYLENSELSQVQIAKLLKLPRSTVGKVIKTCKERLSTERKSGSGRKTKFQDTNLAVRIRQSYRRNSNLSECTVANKFGTSKATKPSVVQ

InterPro domains:
  IPR036388 Winged helix-like DNA-binding domain superfamily [G3DSA:1.10.10.10] (8-55)

Secondary structure (DSSP, 8-state):
-------TTHHHHHHHHHHHHTTT--HHHHHHHHT--HHHHHHHHHHHHHHH--S-----------S-HHHHHHHHHHHHH-TT--HHHHHHHHT--TT-------

Radius of gyration: 26.06 Å; chains: 1; bounding box: 53×36×63 Å

pLDDT: mean 71.79, std 13.71, range [34.53, 87.25]